Protein AF-A0A496ZVF6-F1 (afdb_monomer)

Secondary structure (DSSP, 8-state):
-EEGGGGTT----HHHHHHHHTTS----EESSHHHHHHHHHSS----B-SSSBPTTSHHHHHHHHHHHHHHHHHHHHHHHSS------

Radius of gyration: 22.88 Å; Cα contacts (8 Å, |Δi|>4): 67; chains: 1; bounding box: 42×23×75 Å

Mean predicted aligned error: 8.63 Å

Foldseek 3Di:
DEAPVCPVVDDDDPVVVVCVVVVVDDDDHDNDPQVVCCVVPVFGQFDQDPVGTDPPHPRVVVVVVVVVVVVVVVVVVVVVPPPPPDDD

Solvent-accessible surface area (backbone atoms only — not comparable to full-atom values): 5356 Å² total; per-residue (Å²): 110,46,56,51,82,49,59,86,75,63,81,74,57,68,72,56,54,51,32,38,74,72,69,76,43,82,85,46,70,32,92,48,71,50,58,51,46,23,71,75,67,75,41,54,30,55,55,83,54,99,90,47,46,38,82,93,13,53,50,27,53,49,52,54,50,51,54,52,50,52,53,51,56,48,52,52,52,59,57,70,70,47,80,79,79,78,85,126

Structure (mmCIF, N/CA/C/O backbone):
data_AF-A0A496ZVF6-F1
#
_entry.id   AF-A0A496ZVF6-F1
#
loop_
_atom_site.group_PDB
_atom_site.id
_atom_site.type_symbol
_atom_site.label_atom_id
_atom_site.label_alt_id
_atom_site.label_comp_id
_atom_site.label_asym_id
_atom_site.label_entity_id
_atom_site.label_seq_id
_atom_site.pdbx_PDB_ins_code
_atom_site.Cartn_x
_atom_site.Cartn_y
_atom_site.Cartn_z
_atom_site.occupancy
_atom_site.B_iso_or_equiv
_atom_site.auth_seq_id
_atom_site.auth_comp_id
_atom_site.auth_asym_id
_atom_site.auth_atom_id
_atom_site.pdbx_PDB_model_num
ATOM 1 N N . VAL A 1 1 ? -8.150 2.257 4.253 1.00 92.81 1 VAL A N 1
ATOM 2 C CA . VAL A 1 1 ? -6.688 2.202 4.488 1.00 92.81 1 VAL A CA 1
ATOM 3 C C . VAL A 1 1 ? -6.234 3.590 4.915 1.00 92.81 1 VAL A C 1
ATOM 5 O O . VAL A 1 1 ? -6.669 4.542 4.279 1.00 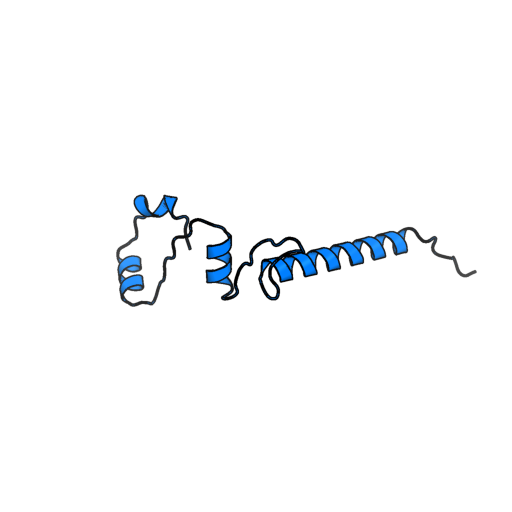92.81 1 VAL A O 1
ATOM 8 N N . ILE A 1 2 ? -5.463 3.720 5.996 1.00 94.38 2 ILE A N 1
ATOM 9 C CA . ILE A 1 2 ? -5.006 5.004 6.561 1.00 94.38 2 ILE A CA 1
ATOM 10 C C . ILE A 1 2 ? -3.526 4.929 6.983 1.00 94.38 2 ILE A C 1
ATOM 12 O O . ILE A 1 2 ? -3.044 3.829 7.251 1.00 94.38 2 ILE A O 1
ATOM 16 N N . PRO A 1 3 ? -2.799 6.055 7.093 1.00 94.81 3 PRO A N 1
ATOM 17 C CA . PRO A 1 3 ? -1.456 6.062 7.671 1.00 94.81 3 PRO A CA 1
ATOM 18 C C . PRO A 1 3 ? -1.467 5.652 9.148 1.00 94.81 3 PRO A C 1
ATOM 20 O O . PRO A 1 3 ? -2.351 6.064 9.901 1.00 94.81 3 PRO A O 1
ATOM 23 N N . VAL A 1 4 ? -0.445 4.915 9.592 1.00 96.00 4 VAL A N 1
ATOM 24 C CA . VAL A 1 4 ? -0.269 4.524 11.006 1.00 96.00 4 VAL A CA 1
ATOM 25 C C . VAL A 1 4 ? -0.187 5.732 11.944 1.00 96.00 4 VAL A C 1
ATOM 27 O O . VAL A 1 4 ? -0.639 5.676 13.085 1.00 96.00 4 VAL A O 1
ATOM 30 N N . GLN A 1 5 ? 0.327 6.855 11.441 1.00 94.81 5 GLN A N 1
ATOM 31 C CA . GLN A 1 5 ? 0.427 8.110 12.184 1.00 94.81 5 GLN A CA 1
ATOM 32 C C . GLN A 1 5 ? -0.948 8.643 12.606 1.00 94.81 5 GLN A C 1
ATOM 34 O O . GLN A 1 5 ? -1.072 9.198 13.692 1.00 94.81 5 GLN A O 1
ATOM 39 N N . ASN A 1 6 ? -1.988 8.387 11.810 1.00 94.88 6 ASN A N 1
ATOM 40 C CA . ASN A 1 6 ? -3.332 8.909 12.049 1.00 94.88 6 ASN A CA 1
ATOM 41 C C . ASN A 1 6 ? -4.145 8.041 13.021 1.00 94.88 6 ASN A C 1
ATOM 43 O O . ASN A 1 6 ? -5.276 8.389 13.338 1.00 94.88 6 ASN A O 1
ATOM 47 N N . VAL A 1 7 ? -3.610 6.906 13.488 1.00 92.56 7 VAL A N 1
ATOM 48 C CA . VAL A 1 7 ? -4.345 5.980 14.367 1.00 92.56 7 VAL A CA 1
ATOM 49 C C . VAL A 1 7 ? -4.689 6.629 15.709 1.00 92.56 7 VAL A C 1
ATOM 51 O O . VAL A 1 7 ? -5.772 6.394 16.233 1.00 92.56 7 VAL A O 1
ATOM 54 N N . LYS A 1 8 ? -3.798 7.467 16.256 1.00 91.12 8 LYS A N 1
ATOM 55 C CA . LYS A 1 8 ? -4.020 8.146 17.547 1.00 91.12 8 LYS A CA 1
ATOM 56 C C . LYS A 1 8 ? -5.098 9.227 17.478 1.00 91.12 8 LYS A C 1
ATOM 58 O O . LYS A 1 8 ? -5.791 9.444 18.465 1.00 91.12 8 LYS A O 1
ATOM 63 N N . ASP A 1 9 ? -5.249 9.853 16.316 1.00 92.88 9 ASP A N 1
ATOM 64 C CA . ASP A 1 9 ? -6.215 10.929 16.074 1.00 92.88 9 ASP A CA 1
ATOM 65 C C . ASP A 1 9 ? -7.531 10.404 15.472 1.00 92.88 9 ASP A C 1
ATOM 67 O O . ASP A 1 9 ? -8.428 11.174 15.123 1.00 92.88 9 ASP A O 1
ATOM 71 N N . LEU A 1 10 ? -7.658 9.081 15.316 1.00 91.00 10 LEU A N 1
ATOM 72 C CA . LEU A 1 10 ? -8.796 8.465 14.655 1.00 91.00 10 LEU A CA 1
ATOM 73 C C . LEU A 1 10 ? -10.024 8.464 15.570 1.00 91.00 10 LEU A C 1
ATOM 75 O O . LEU A 1 10 ? -10.215 7.572 16.394 1.00 91.00 10 LEU A O 1
ATOM 79 N N . MET A 1 11 ? -10.904 9.439 15.367 1.00 92.44 11 MET A N 1
ATOM 80 C CA . MET A 1 11 ? -12.234 9.460 15.970 1.00 92.44 11 MET A CA 1
ATOM 81 C C . MET A 1 11 ? -13.268 8.929 14.977 1.00 92.44 11 MET A C 1
ATOM 83 O O . MET A 1 11 ? -13.574 9.570 13.971 1.00 92.44 11 MET A O 1
ATOM 87 N N . LEU A 1 12 ? -13.812 7.744 15.257 1.00 92.44 12 LEU A N 1
ATOM 88 C CA . LEU A 1 12 ? -14.872 7.130 14.457 1.00 92.44 12 LEU A CA 1
ATOM 89 C C . LEU A 1 12 ? -16.235 7.383 15.098 1.00 92.44 12 LEU A C 1
ATOM 91 O O . LEU A 1 12 ? -16.391 7.290 16.314 1.00 92.44 12 LEU A O 1
ATOM 95 N N . LYS A 1 13 ? -17.240 7.656 14.265 1.00 95.56 13 LYS A N 1
ATOM 96 C CA . LYS A 1 13 ? -18.639 7.661 14.704 1.00 95.56 13 LYS A CA 1
ATOM 97 C C . LYS A 1 13 ? -19.056 6.253 15.136 1.00 95.56 13 LYS A C 1
ATOM 99 O O . LYS A 1 13 ? -18.584 5.270 14.566 1.00 95.56 13 LYS A O 1
ATOM 104 N N . GLU A 1 14 ? -19.996 6.164 16.071 1.00 95.56 14 GLU A N 1
ATOM 105 C CA . GLU A 1 14 ? -20.499 4.891 16.609 1.00 95.56 14 GLU A CA 1
ATOM 106 C C . GLU A 1 14 ? -21.033 3.947 15.514 1.00 95.56 14 GLU A C 1
ATOM 108 O O . GLU A 1 14 ? -20.758 2.751 15.538 1.00 95.56 14 GLU A O 1
ATOM 113 N N . GLU A 1 15 ? -21.691 4.488 14.480 1.00 96.25 15 GLU A N 1
ATOM 114 C CA . GLU A 1 15 ? -22.162 3.716 13.318 1.00 96.25 15 GLU A CA 1
ATOM 115 C C . GLU A 1 15 ? -21.029 2.955 12.605 1.00 96.25 15 GLU A C 1
ATOM 117 O O . GLU A 1 15 ? -21.202 1.811 12.184 1.00 96.25 15 GLU A O 1
ATOM 122 N N . ILE A 1 16 ? -19.845 3.569 12.516 1.00 94.12 16 ILE A N 1
ATOM 123 C CA . ILE A 1 16 ? -18.675 2.977 11.869 1.00 94.12 16 ILE A CA 1
ATOM 124 C C . ILE A 1 16 ? -18.055 1.927 12.787 1.00 94.12 16 ILE A C 1
ATOM 126 O O . ILE A 1 16 ? -17.666 0.865 12.311 1.00 94.12 16 ILE A O 1
ATOM 130 N N . VAL A 1 17 ? -18.003 2.183 14.098 1.00 94.69 17 VAL A N 1
ATOM 131 C CA . VAL A 1 17 ? -17.517 1.208 15.089 1.00 94.69 17 VAL A CA 1
ATOM 132 C C . VAL A 1 17 ? -18.368 -0.064 15.050 1.00 94.69 17 VAL A C 1
ATOM 134 O O . VAL A 1 17 ? -17.822 -1.163 14.957 1.00 94.69 17 VAL A O 1
ATOM 137 N N . ASN A 1 18 ? -19.694 0.082 15.017 1.00 96.44 18 ASN A N 1
ATOM 138 C CA . ASN A 1 18 ? -20.621 -1.043 14.897 1.00 96.44 18 ASN A CA 1
ATOM 139 C C . ASN A 1 18 ? -20.440 -1.786 13.564 1.00 96.44 18 ASN A C 1
ATOM 141 O O . ASN A 1 18 ? -20.372 -3.012 13.547 1.00 96.44 18 ASN A O 1
ATOM 145 N N . ALA A 1 19 ? -20.267 -1.070 12.447 1.00 96.88 19 ALA A N 1
ATOM 146 C CA . ALA A 1 19 ? -19.995 -1.692 11.150 1.00 96.88 19 ALA A CA 1
ATOM 147 C C . ALA A 1 19 ? -18.670 -2.482 11.123 1.00 96.88 19 ALA A C 1
ATOM 149 O O . ALA A 1 19 ? -18.586 -3.516 10.453 1.00 96.88 19 ALA A O 1
ATOM 150 N N . VAL A 1 20 ? -17.645 -2.024 11.852 1.00 95.56 20 VAL A N 1
ATOM 151 C CA . VAL A 1 20 ? -16.379 -2.756 12.022 1.00 95.56 20 VAL A CA 1
ATOM 152 C C . VAL A 1 20 ? -16.579 -4.010 12.873 1.00 95.56 20 VAL A C 1
ATOM 154 O O . VAL A 1 20 ? -16.108 -5.080 12.484 1.00 95.56 20 VAL A O 1
ATOM 157 N N . ALA A 1 21 ? -17.310 -3.913 13.989 1.00 94.75 21 ALA A N 1
ATOM 158 C CA . ALA A 1 21 ? -17.631 -5.057 14.847 1.00 94.75 21 ALA A CA 1
ATOM 159 C C . ALA A 1 21 ? -18.422 -6.142 14.089 1.00 94.75 21 ALA A C 1
ATOM 161 O O . ALA A 1 21 ? -18.118 -7.331 14.195 1.00 94.75 21 ALA A O 1
ATOM 162 N N . ASP A 1 22 ? -19.354 -5.715 13.235 1.00 97.12 22 ASP A N 1
ATOM 163 C CA . ASP A 1 22 ? -20.155 -6.565 12.350 1.00 97.12 22 ASP A CA 1
ATOM 164 C C . ASP A 1 22 ? -19.380 -7.114 11.138 1.00 97.12 22 ASP A C 1
ATOM 166 O O . ASP A 1 22 ? -19.957 -7.817 10.305 1.00 97.12 22 ASP A O 1
ATOM 170 N N . LYS A 1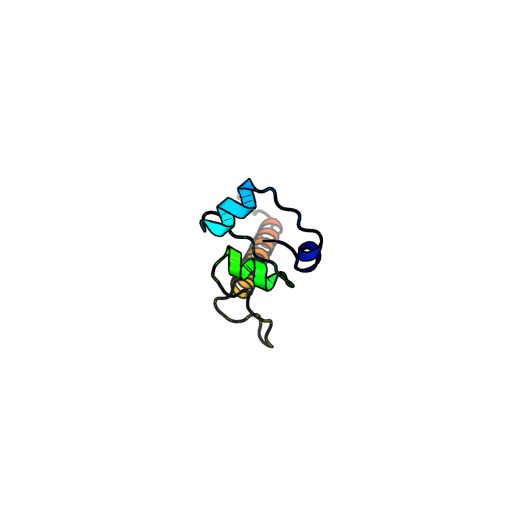 23 ? -18.087 -6.787 10.989 1.00 95.88 23 LYS A N 1
ATOM 171 C CA . LYS A 1 23 ? -17.248 -7.145 9.827 1.00 95.88 23 LYS A CA 1
ATOM 172 C C . LYS A 1 23 ? -17.790 -6.644 8.477 1.00 95.88 23 LYS A C 1
ATOM 174 O O . LYS A 1 23 ? -17.433 -7.181 7.434 1.00 95.88 23 LYS A O 1
ATOM 179 N N . LYS A 1 24 ? -18.637 -5.613 8.483 1.00 96.31 24 LYS A N 1
ATOM 180 C CA . LYS A 1 24 ? -19.145 -4.935 7.274 1.00 96.31 24 LYS A CA 1
ATOM 181 C C . LYS A 1 24 ? -18.197 -3.841 6.790 1.00 96.31 24 LYS A C 1
ATOM 183 O O . LYS A 1 24 ? -18.293 -3.402 5.648 1.00 96.31 24 LYS A O 1
ATOM 188 N N . PHE A 1 25 ? -17.302 -3.385 7.663 1.00 95.38 25 PHE A N 1
ATOM 189 C CA . PHE A 1 25 ? -16.316 -2.361 7.362 1.00 95.38 25 PHE A CA 1
ATOM 190 C C . PHE A 1 25 ? -14.943 -2.735 7.922 1.00 95.38 25 PHE A C 1
ATOM 192 O O . PHE A 1 25 ? -14.835 -3.330 8.993 1.00 95.38 25 PHE A O 1
ATOM 199 N N . HIS A 1 26 ? -13.883 -2.362 7.205 1.00 94.19 26 HIS A N 1
ATOM 200 C CA . HIS A 1 26 ? -12.509 -2.668 7.591 1.00 94.19 26 HIS A CA 1
ATOM 201 C C . HIS A 1 26 ? -11.624 -1.428 7.478 1.00 94.19 26 HIS A C 1
ATOM 203 O O . HIS A 1 26 ? -11.568 -0.767 6.439 1.00 94.19 26 HIS A O 1
ATOM 209 N N . VAL A 1 27 ? -10.889 -1.137 8.550 1.00 93.62 27 VAL A N 1
ATOM 210 C CA . VAL A 1 27 ? -9.883 -0.073 8.588 1.00 93.62 27 V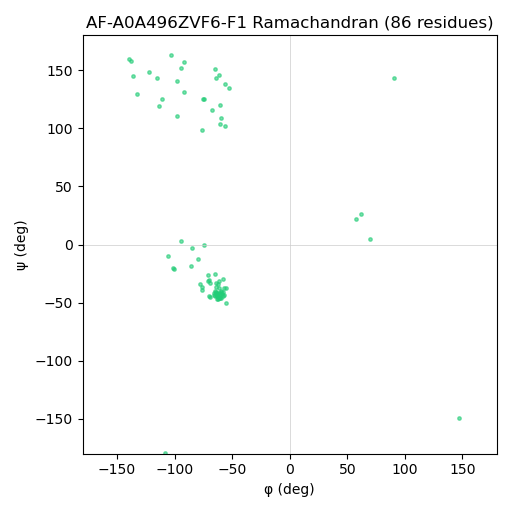AL A CA 1
ATOM 211 C C . VAL A 1 27 ? -8.517 -0.721 8.751 1.00 93.62 27 VAL A C 1
ATOM 213 O O . VAL A 1 27 ? -8.260 -1.393 9.743 1.00 93.62 27 VAL A O 1
ATOM 216 N N . TYR A 1 28 ? -7.639 -0.503 7.776 1.00 94.88 28 TYR A N 1
ATOM 217 C CA . TYR A 1 28 ? -6.254 -0.971 7.809 1.00 94.88 28 T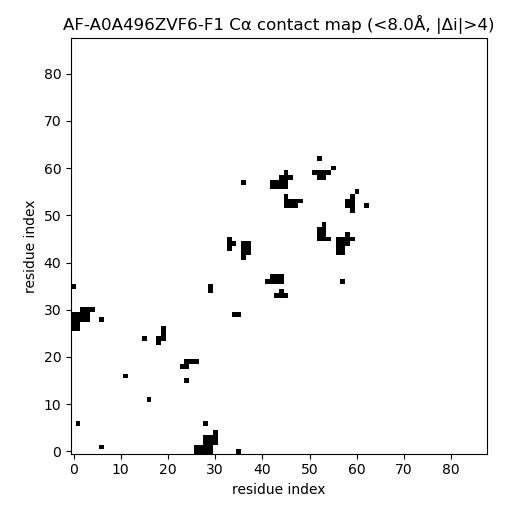YR A CA 1
ATOM 218 C C . TYR A 1 28 ? -5.316 0.221 7.957 1.00 94.88 28 TYR A C 1
ATOM 220 O O . TYR A 1 28 ? -5.388 1.148 7.145 1.00 94.88 28 TYR A O 1
ATOM 228 N N . SER A 1 29 ? -4.455 0.199 8.972 1.00 95.31 29 SER A N 1
ATOM 229 C CA . SER A 1 29 ? -3.366 1.162 9.133 1.00 95.31 29 SER A CA 1
ATOM 230 C C . SER A 1 29 ? -2.097 0.640 8.470 1.00 95.31 29 SER A C 1
ATOM 232 O O . SER A 1 29 ? -1.708 -0.495 8.737 1.00 95.31 29 SER A O 1
ATOM 234 N N . ILE A 1 30 ? -1.450 1.468 7.657 1.00 96.25 30 ILE A N 1
ATOM 235 C CA . ILE A 1 30 ? -0.218 1.125 6.939 1.00 96.25 30 ILE A CA 1
ATOM 236 C C . ILE A 1 30 ? 0.910 2.101 7.282 1.00 96.25 30 ILE A C 1
ATOM 238 O O . ILE A 1 30 ? 0.670 3.281 7.556 1.00 96.25 30 ILE A O 1
ATOM 242 N N . SER A 1 31 ? 2.141 1.606 7.258 1.00 95.44 31 SER A N 1
ATOM 243 C CA . SER A 1 31 ? 3.375 2.372 7.464 1.00 95.44 31 SER A CA 1
ATOM 244 C C . SER A 1 31 ? 4.081 2.704 6.148 1.00 95.44 31 SER A C 1
ATOM 246 O O . SER A 1 31 ? 4.873 3.643 6.107 1.00 95.44 31 SER A O 1
ATOM 248 N N . GLY A 1 32 ? 3.792 1.956 5.079 1.00 93.94 32 GLY A N 1
ATOM 249 C CA . GLY A 1 32 ? 4.409 2.126 3.763 1.00 93.94 32 GLY A CA 1
ATOM 250 C C . GLY A 1 32 ? 3.414 1.979 2.616 1.00 93.94 32 GLY A C 1
ATOM 251 O O . GLY A 1 32 ? 2.341 1.392 2.768 1.00 93.94 32 GLY A O 1
ATOM 252 N N . LEU A 1 33 ? 3.783 2.516 1.450 1.00 92.44 33 LEU A N 1
ATOM 253 C CA . LEU A 1 33 ? 2.978 2.423 0.228 1.00 92.44 33 LEU A CA 1
ATOM 254 C C . LEU A 1 33 ? 2.783 0.961 -0.193 1.00 92.44 33 LEU A C 1
ATOM 256 O O . LEU A 1 33 ? 1.708 0.587 -0.658 1.00 92.44 33 LEU A O 1
ATOM 260 N N . GLU A 1 34 ? 3.821 0.152 -0.011 1.00 93.88 34 GLU A N 1
ATOM 261 C CA . GLU A 1 34 ? 3.873 -1.261 -0.357 1.00 93.88 34 GLU A CA 1
ATOM 262 C C . GLU A 1 34 ? 2.722 -2.023 0.301 1.00 93.88 34 GLU A C 1
ATOM 264 O O . GLU A 1 34 ? 1.945 -2.673 -0.390 1.00 93.88 34 GLU A O 1
ATOM 269 N N . GLU A 1 35 ? 2.536 -1.857 1.612 1.00 94.50 35 GLU A N 1
ATOM 270 C CA . GLU A 1 35 ? 1.457 -2.503 2.368 1.00 94.50 35 GLU A CA 1
ATOM 271 C C . GLU A 1 35 ? 0.075 -2.105 1.832 1.00 94.50 35 GLU A C 1
ATOM 273 O O . GLU A 1 35 ? -0.818 -2.940 1.694 1.00 94.50 35 GLU A O 1
ATOM 278 N N . GLY A 1 36 ? -0.102 -0.826 1.486 1.00 94.62 36 GLY A N 1
ATOM 279 C CA . GLY A 1 36 ? -1.347 -0.330 0.905 1.00 94.62 36 GLY A CA 1
ATOM 280 C C . GLY A 1 36 ? -1.659 -0.971 -0.445 1.00 94.62 36 GLY A C 1
ATOM 281 O O . GLY A 1 36 ? -2.794 -1.380 -0.687 1.00 94.62 36 GLY A O 1
ATOM 282 N N . ILE A 1 37 ? -0.653 -1.092 -1.311 1.00 94.44 37 ILE A N 1
ATOM 283 C CA . ILE A 1 37 ? -0.787 -1.743 -2.617 1.00 94.44 37 ILE A CA 1
ATOM 284 C C . ILE A 1 37 ? -1.139 -3.222 -2.451 1.00 94.44 3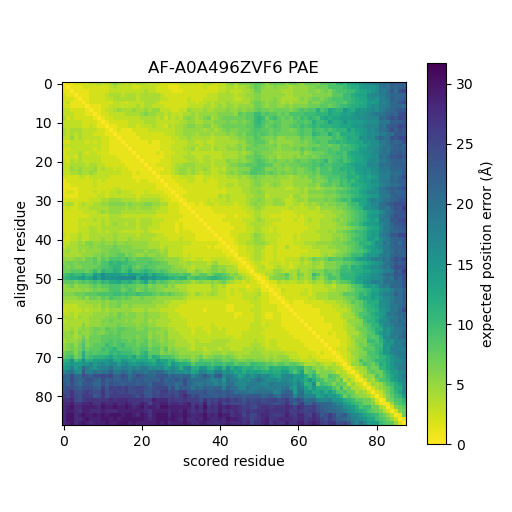7 ILE A C 1
ATOM 286 O O . ILE A 1 37 ? -2.019 -3.715 -3.157 1.00 94.44 37 ILE A O 1
ATOM 290 N N . GLU A 1 38 ? -0.517 -3.916 -1.500 1.00 95.06 38 GLU A N 1
ATOM 291 C CA . GLU A 1 38 ? -0.808 -5.328 -1.233 1.00 95.06 38 GLU A CA 1
ATOM 292 C C . GLU A 1 38 ? -2.248 -5.538 -0.766 1.00 95.06 38 GLU A C 1
ATOM 294 O O . GLU A 1 38 ? -2.937 -6.421 -1.273 1.00 95.06 38 GLU A O 1
ATOM 299 N N . ILE A 1 39 ? -2.742 -4.683 0.132 1.00 94.50 39 ILE A N 1
ATOM 300 C CA . ILE A 1 39 ? -4.126 -4.746 0.620 1.00 94.50 39 ILE A CA 1
ATOM 301 C C . ILE A 1 39 ? -5.130 -4.482 -0.508 1.00 94.50 39 ILE A C 1
ATOM 303 O O . ILE A 1 39 ? -6.163 -5.144 -0.582 1.00 94.50 39 ILE A O 1
ATOM 307 N N . LEU A 1 40 ? -4.852 -3.507 -1.378 1.00 93.12 40 LEU A N 1
ATOM 308 C CA . LEU A 1 40 ? -5.783 -3.098 -2.434 1.00 93.12 40 LEU A CA 1
ATOM 309 C C . LEU A 1 40 ? -5.799 -4.058 -3.626 1.00 93.12 40 LEU A C 1
ATOM 311 O O . LEU A 1 40 ? -6.839 -4.224 -4.260 1.00 93.12 40 LEU A O 1
ATOM 315 N N . THR A 1 41 ? -4.655 -4.656 -3.957 1.00 93.31 41 THR A N 1
ATOM 316 C CA . THR A 1 41 ? -4.507 -5.502 -5.152 1.00 93.31 41 THR A CA 1
ATOM 317 C C . THR A 1 41 ? -4.538 -6.997 -4.844 1.00 93.31 41 THR A C 1
ATOM 319 O O . THR A 1 41 ? -4.779 -7.791 -5.749 1.00 93.31 41 THR A O 1
ATOM 322 N N . GLY A 1 42 ? -4.283 -7.397 -3.595 1.00 93.44 42 GLY A N 1
ATOM 323 C CA . GLY A 1 42 ? -4.107 -8.798 -3.204 1.00 93.44 42 GLY A CA 1
ATOM 324 C C . GLY A 1 42 ? -2.810 -9.434 -3.723 1.00 93.44 42 GLY A C 1
ATOM 325 O O . GLY A 1 42 ? -2.601 -10.632 -3.541 1.00 93.44 42 GLY A O 1
ATOM 326 N N . VAL A 1 43 ? -1.940 -8.655 -4.371 1.00 94.31 43 VAL A N 1
ATOM 327 C CA . VAL A 1 43 ? -0.662 -9.093 -4.941 1.00 94.31 43 VAL A CA 1
ATOM 328 C C . VAL A 1 43 ? 0.467 -8.394 -4.197 1.00 94.31 43 VAL A C 1
ATOM 330 O O . VAL A 1 43 ? 0.347 -7.221 -3.853 1.00 94.31 43 VAL A O 1
ATOM 333 N N . LYS A 1 44 ? 1.585 -9.094 -3.973 1.00 94.19 44 LYS A N 1
ATOM 334 C CA . LYS A 1 44 ? 2.770 -8.503 -3.337 1.00 94.19 44 LYS A CA 1
ATOM 335 C C . LYS A 1 44 ? 3.244 -7.264 -4.102 1.00 94.19 44 LYS A C 1
ATOM 337 O O . LYS A 1 44 ? 3.314 -7.290 -5.333 1.00 94.19 44 LYS A O 1
ATOM 342 N N . ALA A 1 45 ? 3.627 -6.208 -3.387 1.00 94.12 45 ALA A N 1
ATOM 343 C CA . ALA A 1 45 ? 4.169 -4.998 -4.004 1.00 94.12 45 ALA A CA 1
ATOM 344 C C . ALA A 1 45 ? 5.505 -5.302 -4.698 1.00 94.12 45 ALA A C 1
ATOM 346 O O . ALA A 1 45 ? 5.729 -4.878 -5.831 1.00 94.12 45 ALA A O 1
ATOM 347 N N . GLY A 1 46 ? 6.321 -6.140 -4.049 1.00 91.88 46 GLY A N 1
ATOM 348 C CA . GLY A 1 46 ? 7.619 -6.608 -4.525 1.00 91.88 46 GLY A CA 1
ATOM 349 C C . GLY A 1 46 ? 8.772 -5.725 -4.078 1.00 91.88 46 GLY A C 1
ATOM 350 O O . GLY A 1 46 ? 8.660 -4.505 -3.998 1.00 91.88 46 GLY A O 1
ATOM 351 N N . LYS A 1 47 ? 9.914 -6.337 -3.767 1.00 90.88 47 LYS A N 1
ATOM 352 C CA . LYS A 1 47 ? 11.130 -5.611 -3.384 1.00 90.88 47 LYS A CA 1
ATOM 353 C C . LYS A 1 47 ? 12.038 -5.381 -4.580 1.00 90.88 47 LYS A C 1
ATOM 355 O O . LYS A 1 47 ? 12.073 -6.161 -5.531 1.00 90.88 47 LYS A O 1
ATOM 360 N N . LYS A 1 48 ? 12.821 -4.305 -4.504 1.00 89.75 48 LYS A N 1
ATOM 361 C CA . LYS A 1 48 ? 13.888 -4.040 -5.466 1.00 89.75 48 LYS A CA 1
ATOM 362 C C . LYS A 1 48 ? 15.063 -4.984 -5.203 1.00 89.75 48 LYS A C 1
ATOM 364 O O . LYS A 1 48 ? 15.600 -5.040 -4.100 1.00 89.75 48 LYS A O 1
ATOM 369 N N . THR A 1 49 ? 15.458 -5.710 -6.234 1.00 90.38 49 THR A N 1
ATOM 370 C CA . THR A 1 49 ? 16.596 -6.631 -6.286 1.00 90.38 49 THR A CA 1
ATOM 371 C C . THR A 1 49 ? 17.717 -6.034 -7.150 1.00 90.38 49 THR A C 1
ATOM 373 O O . THR A 1 49 ? 17.591 -4.922 -7.668 1.00 90.38 49 THR A O 1
ATOM 376 N N . LYS A 1 50 ? 18.833 -6.757 -7.320 1.00 88.25 50 LYS A N 1
ATOM 377 C CA . LYS A 1 50 ? 19.940 -6.326 -8.197 1.00 88.25 50 LYS A CA 1
ATOM 378 C C . LYS A 1 50 ? 19.547 -6.265 -9.680 1.00 88.25 50 LYS A C 1
ATOM 380 O O . LYS A 1 50 ? 20.159 -5.510 -10.426 1.00 88.25 50 LYS A O 1
ATOM 385 N N . GLU A 1 51 ? 18.547 -7.042 -10.091 1.00 84.50 51 GLU A N 1
ATOM 386 C CA . GLU A 1 51 ? 18.159 -7.225 -11.498 1.00 84.50 51 GLU A CA 1
ATOM 387 C C . GLU A 1 51 ? 16.859 -6.487 -11.872 1.00 84.50 51 GLU A C 1
ATOM 389 O O . GLU A 1 51 ? 16.528 -6.390 -13.051 1.00 84.50 51 GLU A O 1
ATOM 394 N N . GLY A 1 52 ? 16.128 -5.944 -10.891 1.00 88.44 52 GLY A N 1
ATOM 395 C CA . GLY A 1 52 ? 14.808 -5.330 -11.082 1.00 88.44 52 GLY A CA 1
ATOM 396 C C . GLY A 1 52 ? 13.917 -5.536 -9.859 1.00 88.44 52 GLY A C 1
ATOM 397 O O . GLY A 1 52 ? 14.424 -5.649 -8.745 1.00 88.44 52 GLY A O 1
ATOM 398 N N . TYR A 1 53 ? 12.602 -5.620 -10.038 1.00 93.06 53 TYR A N 1
ATOM 399 C CA . TYR A 1 53 ? 11.671 -6.005 -8.968 1.00 93.06 53 TYR A CA 1
ATOM 400 C C . TYR A 1 53 ? 11.422 -7.519 -8.958 1.00 93.06 53 TYR A C 1
ATOM 402 O O . TYR A 1 53 ? 11.634 -8.197 -9.963 1.00 93.06 53 TYR A O 1
ATOM 410 N N . GLU A 1 54 ? 11.004 -8.066 -7.814 1.00 93.12 54 GLU A N 1
ATOM 411 C CA . GLU A 1 54 ? 10.594 -9.474 -7.712 1.00 93.12 54 GLU A CA 1
ATOM 412 C C . GLU A 1 54 ? 9.528 -9.817 -8.766 1.00 93.12 54 GLU A C 1
ATOM 414 O O . GLU A 1 54 ? 8.577 -9.060 -8.962 1.00 93.12 54 GLU A O 1
ATOM 419 N N . LYS A 1 55 ? 9.678 -10.956 -9.451 1.00 91.38 55 LYS A N 1
ATOM 420 C CA . LYS A 1 55 ? 8.754 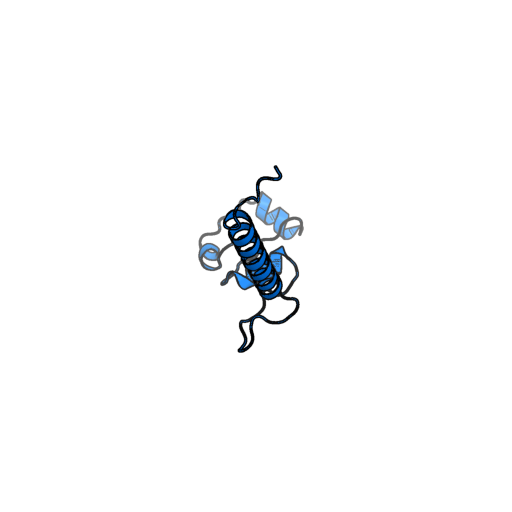-11.353 -10.523 1.00 91.38 55 LYS A CA 1
ATOM 421 C C . LYS A 1 55 ? 7.329 -11.536 -10.004 1.00 91.38 55 LYS A C 1
ATOM 423 O O . LYS A 1 55 ? 7.129 -11.996 -8.882 1.00 91.38 55 LYS A O 1
ATOM 428 N N . ASP A 1 56 ? 6.363 -11.196 -10.856 1.00 91.19 56 ASP A N 1
ATOM 429 C CA . ASP A 1 56 ? 4.920 -11.332 -10.599 1.00 91.19 56 ASP A CA 1
ATOM 430 C C . ASP A 1 56 ? 4.417 -10.499 -9.410 1.00 91.19 56 ASP A C 1
ATOM 432 O O . ASP A 1 56 ? 3.398 -10.795 -8.787 1.00 91.19 56 ASP A O 1
ATOM 436 N N . THR A 1 57 ? 5.127 -9.407 -9.128 1.00 95.25 57 THR A N 1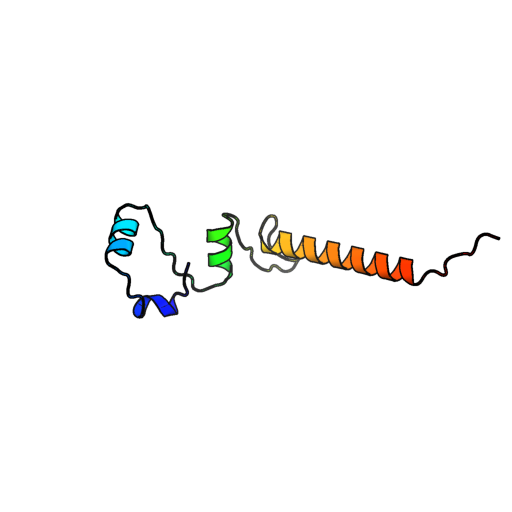
ATOM 437 C CA . THR A 1 57 ? 4.723 -8.387 -8.161 1.00 95.25 57 THR A CA 1
ATOM 438 C C . THR A 1 57 ? 4.189 -7.146 -8.863 1.00 95.25 57 THR A C 1
ATOM 440 O O . THR A 1 57 ? 4.410 -6.937 -10.061 1.00 95.25 57 THR A O 1
ATOM 443 N N . VAL A 1 58 ? 3.482 -6.294 -8.121 1.00 95.31 58 VAL A N 1
ATOM 444 C CA . VAL A 1 58 ? 2.909 -5.063 -8.680 1.00 95.31 58 VAL A CA 1
ATOM 445 C C . VAL A 1 58 ? 4.001 -4.164 -9.266 1.00 95.31 58 VAL A C 1
ATOM 447 O O . VAL A 1 58 ? 3.837 -3.655 -10.374 1.00 95.31 58 VAL A O 1
ATOM 450 N N . PHE A 1 59 ? 5.138 -3.999 -8.586 1.00 95.06 59 PHE A N 1
ATOM 451 C CA . PHE A 1 59 ? 6.216 -3.144 -9.086 1.00 95.06 59 PHE A CA 1
ATOM 452 C C . PHE A 1 59 ? 6.918 -3.710 -10.324 1.00 95.06 59 PHE A C 1
ATOM 454 O O . PHE A 1 59 ? 7.284 -2.938 -11.210 1.00 95.06 59 PHE A O 1
ATOM 461 N N . ASP A 1 60 ? 7.034 -5.032 -10.452 1.00 94.94 60 ASP A N 1
ATOM 462 C CA . ASP A 1 60 ? 7.525 -5.667 -11.680 1.00 94.94 60 ASP A CA 1
ATOM 463 C C . ASP A 1 60 ? 6.562 -5.447 -12.861 1.00 94.94 60 ASP A C 1
ATOM 465 O O . ASP A 1 60 ? 6.980 -5.072 -13.958 1.00 94.94 60 ASP A O 1
ATOM 469 N N . LEU A 1 61 ? 5.251 -5.591 -12.643 1.00 94.06 61 LEU A N 1
ATOM 470 C CA . LEU A 1 61 ? 4.241 -5.300 -13.669 1.00 94.06 61 LEU A CA 1
ATOM 471 C C . LEU A 1 61 ? 4.286 -3.833 -14.119 1.00 94.06 61 LEU A C 1
ATOM 473 O O . LEU A 1 61 ? 4.219 -3.549 -15.319 1.00 94.06 61 LEU A O 1
ATOM 477 N N . VAL A 1 62 ? 4.440 -2.905 -13.171 1.00 93.75 62 VAL A N 1
ATOM 478 C CA . VAL A 1 62 ? 4.590 -1.473 -13.459 1.00 93.75 62 VAL A CA 1
ATOM 479 C C . VAL A 1 62 ? 5.868 -1.211 -14.252 1.00 93.75 62 VAL A C 1
ATOM 481 O O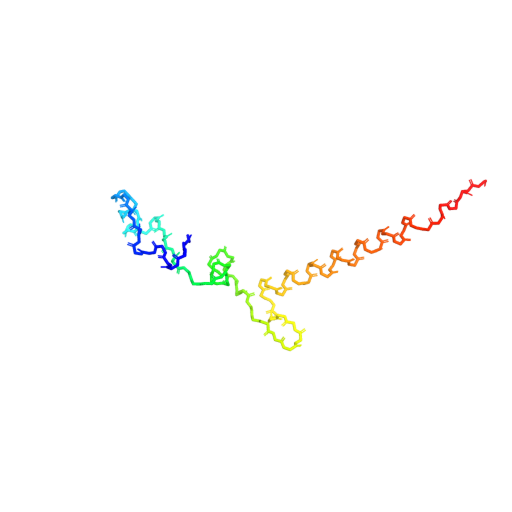 . VAL A 1 62 ? 5.813 -0.529 -15.274 1.00 93.75 62 VAL A O 1
ATOM 484 N N . GLU A 1 63 ? 7.007 -1.779 -13.849 1.00 93.75 63 GLU A N 1
ATOM 485 C CA . GLU A 1 63 ? 8.277 -1.602 -14.559 1.00 93.75 63 GLU A CA 1
ATOM 486 C C . GLU A 1 63 ? 8.195 -2.124 -16.001 1.00 93.75 63 GLU A C 1
ATOM 488 O O . GLU A 1 63 ? 8.585 -1.426 -16.943 1.00 93.75 63 GLU A O 1
ATOM 493 N N . ARG A 1 64 ? 7.632 -3.324 -16.196 1.00 93.56 64 ARG A N 1
ATOM 494 C CA . ARG A 1 64 ? 7.395 -3.901 -17.526 1.00 93.56 64 ARG A CA 1
ATOM 495 C C . ARG A 1 64 ? 6.513 -2.992 -18.379 1.00 93.56 64 ARG A C 1
ATOM 497 O O . ARG A 1 64 ? 6.836 -2.737 -19.541 1.00 93.56 64 ARG A O 1
ATOM 504 N N . LYS A 1 65 ? 5.433 -2.458 -17.801 1.00 94.00 65 LYS A N 1
ATOM 505 C CA . LYS A 1 65 ? 4.515 -1.560 -18.509 1.00 94.00 65 LYS A CA 1
ATOM 506 C C . LYS A 1 65 ? 5.179 -0.240 -18.892 1.00 94.00 65 LYS A C 1
ATOM 508 O O . LYS A 1 65 ? 4.992 0.223 -20.015 1.00 94.00 65 LYS A O 1
ATOM 513 N N . LEU A 1 66 ? 5.978 0.339 -17.998 1.00 93.50 66 LEU A N 1
ATOM 514 C CA . LEU A 1 66 ? 6.730 1.558 -18.280 1.00 93.50 66 LEU A CA 1
ATOM 515 C C . LEU A 1 66 ? 7.727 1.332 -19.421 1.00 93.50 66 LEU A C 1
ATOM 517 O O . LEU A 1 66 ? 7.739 2.118 -20.365 1.00 93.50 66 LEU A O 1
ATOM 521 N N . LYS A 1 67 ? 8.505 0.240 -19.396 1.00 92.19 67 LYS A N 1
ATOM 522 C CA . LYS A 1 67 ? 9.441 -0.112 -20.483 1.00 92.19 67 LYS A CA 1
ATOM 523 C C . LYS A 1 67 ? 8.731 -0.250 -21.837 1.00 92.19 67 LYS A C 1
ATOM 525 O O . LYS A 1 67 ? 9.213 0.295 -22.827 1.00 92.19 67 LYS A O 1
ATOM 530 N N . ASP A 1 68 ? 7.569 -0.906 -21.873 1.00 93.75 68 ASP A N 1
ATOM 531 C CA . ASP A 1 68 ? 6.732 -1.027 -23.079 1.00 93.75 68 ASP A CA 1
ATOM 532 C C . ASP A 1 68 ? 6.255 0.343 -23.598 1.00 93.75 68 ASP A C 1
ATOM 534 O O . ASP A 1 68 ? 6.364 0.643 -24.788 1.00 93.75 68 ASP A O 1
ATOM 538 N N . MET A 1 69 ? 5.781 1.220 -22.706 1.00 91.81 69 MET A N 1
ATOM 539 C CA . MET A 1 69 ? 5.355 2.578 -23.070 1.00 91.81 69 MET A CA 1
ATOM 540 C C . MET A 1 69 ? 6.521 3.430 -23.591 1.00 91.81 69 MET A C 1
ATOM 542 O O . MET A 1 69 ? 6.373 4.148 -24.584 1.00 91.81 69 MET A O 1
ATOM 546 N N . TYR A 1 70 ? 7.699 3.326 -22.972 1.00 92.00 70 TYR A N 1
ATOM 547 C CA . TYR A 1 70 ? 8.909 3.994 -23.450 1.00 92.00 70 TYR A CA 1
ATOM 548 C C . TYR A 1 70 ? 9.334 3.501 -24.836 1.00 92.00 70 TYR A C 1
ATOM 550 O O . TYR A 1 70 ? 9.626 4.325 -25.701 1.00 92.00 70 TYR A O 1
ATOM 558 N N . ALA A 1 71 ? 9.315 2.191 -25.087 1.00 90.50 71 ALA A N 1
ATOM 559 C CA . ALA A 1 71 ? 9.647 1.640 -26.399 1.00 90.50 71 ALA A CA 1
ATOM 560 C C . ALA A 1 71 ? 8.678 2.132 -27.488 1.00 90.50 71 ALA A C 1
ATOM 562 O O . ALA A 1 71 ? 9.110 2.606 -28.538 1.00 90.50 71 ALA A O 1
ATOM 563 N N . LYS A 1 72 ? 7.368 2.104 -27.213 1.00 88.88 72 LYS A N 1
ATOM 564 C CA . LYS A 1 72 ? 6.331 2.567 -28.149 1.00 88.88 72 LYS A CA 1
ATOM 565 C C . LYS A 1 72 ? 6.419 4.061 -28.434 1.00 88.88 72 LYS A C 1
ATOM 567 O O . LYS A 1 72 ? 6.341 4.467 -29.587 1.00 88.88 72 LYS A O 1
ATOM 572 N N . SER A 1 73 ? 6.621 4.882 -27.405 1.00 82.75 73 SER A N 1
ATOM 573 C CA . SER A 1 73 ? 6.766 6.333 -27.587 1.00 82.75 73 SER A CA 1
ATOM 574 C C . SER A 1 73 ? 8.007 6.711 -28.401 1.00 82.75 73 SER A C 1
ATOM 576 O O . SER A 1 73 ? 7.960 7.679 -29.157 1.00 82.75 73 SER A O 1
ATOM 578 N N . ARG A 1 74 ? 9.104 5.948 -28.299 1.00 78.44 74 ARG A N 1
ATOM 579 C CA . ARG A 1 74 ? 10.272 6.127 -29.173 1.00 78.44 74 ARG A CA 1
ATOM 580 C C . ARG A 1 74 ? 10.002 5.701 -30.610 1.00 78.44 74 ARG A C 1
ATOM 582 O O . ARG A 1 74 ? 10.345 6.453 -31.511 1.00 78.44 74 ARG A O 1
ATOM 589 N N . ALA A 1 75 ? 9.354 4.555 -30.813 1.00 72.81 75 ALA A N 1
ATOM 590 C CA . ALA A 1 75 ? 8.985 4.094 -32.149 1.00 72.81 75 ALA A CA 1
ATOM 591 C C . ALA A 1 75 ? 8.092 5.116 -32.877 1.00 72.81 75 ALA A C 1
ATOM 593 O O . ALA A 1 75 ? 8.333 5.414 -34.040 1.00 72.81 75 ALA A O 1
ATOM 594 N N . ILE A 1 76 ? 7.139 5.731 -32.164 1.00 68.94 76 ILE A N 1
ATOM 595 C CA . ILE A 1 76 ? 6.295 6.808 -32.706 1.00 68.94 76 ILE A CA 1
ATOM 596 C C . ILE A 1 76 ? 7.141 8.022 -33.125 1.00 68.94 76 ILE A C 1
ATOM 598 O O . ILE A 1 76 ? 6.967 8.538 -34.223 1.00 68.94 76 ILE A O 1
ATOM 602 N N . LYS A 1 77 ? 8.105 8.450 -32.296 1.00 68.56 77 LYS A N 1
ATOM 603 C CA . LYS A 1 77 ? 9.006 9.565 -32.648 1.00 68.56 77 LYS A CA 1
ATOM 604 C C . LYS A 1 77 ? 9.856 9.274 -33.888 1.00 68.56 77 LYS A C 1
ATOM 606 O O . LYS A 1 77 ? 10.017 10.149 -34.729 1.00 68.56 77 LYS A O 1
ATOM 611 N N . GLU A 1 78 ? 10.377 8.056 -34.016 1.00 65.69 78 GLU A N 1
ATOM 612 C CA . GLU A 1 78 ? 11.181 7.646 -35.175 1.00 65.69 78 GLU A CA 1
ATOM 613 C C . GLU A 1 78 ? 10.348 7.493 -36.461 1.00 65.69 78 GLU A C 1
ATOM 615 O O . GLU A 1 78 ? 10.880 7.633 -37.564 1.00 65.69 78 GLU A O 1
ATOM 620 N N . GLU A 1 79 ? 9.048 7.205 -36.351 1.00 60.06 79 GLU A N 1
ATOM 621 C CA . GLU A 1 79 ? 8.117 7.204 -37.486 1.00 60.06 79 GLU A CA 1
ATOM 622 C C . GLU A 1 79 ? 7.724 8.622 -37.926 1.00 60.06 79 GLU A C 1
ATOM 624 O O . GLU A 1 79 ? 7.641 8.867 -39.131 1.00 60.06 79 GLU A O 1
ATOM 629 N N . ASP A 1 80 ? 7.561 9.562 -36.988 1.00 59.47 80 ASP A N 1
ATOM 630 C CA . ASP A 1 80 ? 7.283 10.976 -37.280 1.00 59.47 80 ASP A CA 1
ATOM 631 C C . ASP A 1 80 ? 8.495 11.717 -37.884 1.00 59.47 80 ASP A C 1
ATOM 633 O O . ASP A 1 80 ? 8.321 12.613 -38.712 1.00 59.47 80 ASP A O 1
ATOM 637 N N 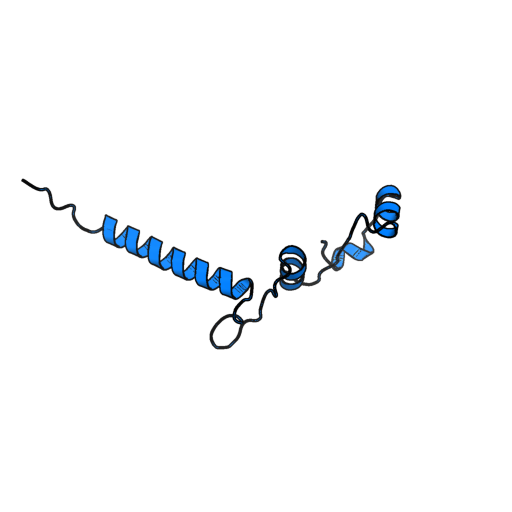. GLU A 1 81 ? 9.727 11.332 -37.528 1.00 59.00 81 GLU A N 1
ATOM 638 C CA . GLU A 1 81 ? 10.962 11.909 -38.091 1.00 59.00 81 GLU A CA 1
ATOM 639 C C . GLU A 1 81 ? 11.344 11.348 -39.473 1.00 59.00 81 GLU A C 1
ATOM 641 O O . GLU A 1 81 ? 12.194 11.920 -40.164 1.00 59.00 81 GLU A O 1
ATOM 646 N N . LYS A 1 82 ? 10.723 10.253 -39.937 1.00 51.88 82 LYS A N 1
ATOM 647 C CA . LYS A 1 82 ? 10.976 9.749 -41.295 1.00 51.88 82 LYS A CA 1
ATOM 648 C C . LYS A 1 82 ? 10.272 10.642 -42.322 1.00 51.88 82 LYS A C 1
ATOM 650 O O . LYS A 1 82 ? 9.051 10.797 -42.267 1.00 51.88 82 LYS A O 1
ATOM 655 N N . PRO A 1 83 ? 10.990 11.186 -43.327 1.00 50.38 83 PRO A N 1
ATOM 656 C CA . PRO A 1 83 ? 10.367 12.017 -44.346 1.00 50.38 83 PRO A CA 1
ATOM 657 C C . PRO A 1 83 ? 9.307 11.196 -45.083 1.00 50.38 83 PRO A C 1
ATOM 659 O O . PRO A 1 83 ? 9.615 10.162 -45.688 1.00 50.38 83 PRO A O 1
ATOM 662 N N . LYS A 1 84 ? 8.048 11.654 -45.028 1.00 57.94 84 LYS A N 1
ATOM 663 C CA . LYS A 1 84 ? 6.937 11.084 -45.798 1.00 57.94 84 LYS A CA 1
ATOM 664 C C . LYS A 1 84 ? 7.326 11.129 -47.273 1.00 57.94 84 LYS A C 1
ATOM 666 O O . LYS A 1 84 ? 7.276 12.187 -47.893 1.00 57.94 84 LYS A O 1
ATOM 671 N N . LYS A 1 85 ? 7.750 9.989 -47.833 1.00 55.22 85 LYS A N 1
ATOM 672 C CA . LYS A 1 85 ? 8.029 9.859 -49.266 1.00 55.22 85 LYS A CA 1
ATOM 673 C C . LYS A 1 85 ? 6.736 10.165 -50.020 1.00 55.22 85 LYS A C 1
ATOM 675 O O . LYS A 1 85 ? 5.821 9.345 -50.051 1.00 55.22 85 LYS A O 1
ATOM 680 N N . THR A 1 86 ? 6.661 11.358 -50.597 1.00 46.31 86 THR A N 1
ATOM 681 C CA . THR A 1 86 ? 5.628 11.768 -51.542 1.00 46.31 86 THR A CA 1
ATOM 682 C C . THR A 1 86 ? 5.684 10.824 -52.742 1.00 46.31 86 THR A C 1
ATOM 684 O O . THR A 1 86 ? 6.639 10.837 -53.516 1.00 46.31 86 THR A O 1
ATOM 687 N N . LYS A 1 87 ? 4.678 9.950 -52.868 1.00 51.28 87 LYS A N 1
ATOM 688 C CA . LYS A 1 87 ? 4.431 9.206 -54.108 1.00 51.28 87 LYS A CA 1
ATOM 689 C C . LYS A 1 87 ? 3.987 10.223 -55.163 1.00 51.28 87 LYS A C 1
ATOM 691 O O . LYS A 1 87 ? 2.974 10.891 -54.963 1.00 51.28 87 LYS A O 1
ATOM 696 N N . LYS A 1 88 ? 4.797 10.366 -56.210 1.00 42.94 88 LYS A N 1
ATOM 697 C CA . LYS A 1 88 ? 4.482 11.095 -57.440 1.00 42.94 88 LYS A CA 1
ATOM 698 C C . LYS A 1 88 ? 3.835 10.138 -58.434 1.00 42.94 88 LYS A C 1
ATOM 700 O O . LYS A 1 88 ? 4.212 8.944 -58.391 1.00 42.94 88 LYS A O 1
#

pLDDT: mean 87.58, std 13.65, range [42.94, 97.12]

Sequence (88 aa):
VIPVQNVKDLMLKEEIVNAVADKKFHVYSISGLEEGIEILTGVKAGKKTKEGYEKDTVFDLVERKLKDMYAKSRAIKEEDEKPKKTKK

Nearest PDB structures (foldseek):
  4x6g-assembly1_D  TM=5.167E-01  e=5.641E+00  Pseudomonas aeruginosa PAO1